Protein AF-A0A6B3HMI6-F1 (afdb_monomer_lite)

Secondary structure (DSSP, 8-state):
--PPPPP-TT-TTSTTTTS-----EEEE-SS-EEEE---SSEEESS---EEEESSSEEEEPPPPTTHHHHHHHHHHHHHHHH--GGGGGEEE-TTS-EEEEE-HHHHTHHHH--

Structure (mmCIF, N/CA/C/O backbone):
data_AF-A0A6B3HMI6-F1
#
_entry.id   AF-A0A6B3HMI6-F1
#
loop_
_atom_site.group_PDB
_atom_site.id
_atom_site.type_symbol
_atom_site.label_atom_id
_atom_site.label_alt_id
_atom_site.label_comp_id
_atom_site.label_asym_id
_atom_site.label_entity_id
_atom_site.label_seq_id
_atom_site.pdbx_PDB_ins_code
_atom_site.Cartn_x
_atom_site.Cartn_y
_atom_site.Cartn_z
_atom_site.occupancy
_atom_site.B_iso_or_equiv
_atom_site.auth_seq_id
_atom_site.auth_comp_id
_atom_site.auth_asym_id
_atom_site.auth_atom_id
_atom_site.pdbx_PDB_model_num
ATOM 1 N N . GLY A 1 1 ? -11.145 7.240 -23.928 1.00 50.38 1 GLY A N 1
ATOM 2 C CA . GLY A 1 1 ? -11.026 5.798 -24.242 1.00 50.38 1 GLY A CA 1
ATOM 3 C C . GLY A 1 1 ? -11.621 5.001 -23.099 1.00 50.38 1 GLY A C 1
ATOM 4 O O . GLY A 1 1 ? -11.962 5.637 -22.108 1.00 50.38 1 GLY A O 1
ATOM 5 N N . PRO A 1 2 ? -11.785 3.671 -23.198 1.00 63.69 2 PRO A N 1
ATOM 6 C CA . PRO A 1 2 ? -12.186 2.890 -22.033 1.00 63.69 2 PRO A CA 1
ATOM 7 C C . PRO A 1 2 ? -11.098 3.056 -20.965 1.00 63.69 2 PRO A C 1
ATOM 9 O O . PRO A 1 2 ? -9.953 2.666 -21.176 1.00 63.69 2 PRO A O 1
ATOM 12 N N . SER A 1 3 ? -11.429 3.747 -19.880 1.00 77.00 3 SER A N 1
ATOM 13 C CA . SER A 1 3 ? -10.542 3.917 -18.737 1.00 77.00 3 SER A CA 1
ATOM 14 C C . SER A 1 3 ? -10.620 2.665 -17.877 1.00 77.00 3 SER A C 1
ATOM 16 O O . SER A 1 3 ? -11.719 2.202 -17.561 1.00 77.00 3 SER A O 1
ATOM 18 N N . LEU A 1 4 ? -9.467 2.129 -17.486 1.00 82.69 4 LEU A N 1
ATOM 19 C CA . LEU A 1 4 ? -9.411 1.205 -16.364 1.00 82.69 4 LEU A CA 1
ATOM 20 C C . LEU A 1 4 ? -9.775 1.990 -15.099 1.00 82.69 4 LEU A C 1
ATOM 22 O O . LEU A 1 4 ? -9.269 3.091 -14.895 1.00 82.69 4 LEU A O 1
ATOM 26 N N . VAL A 1 5 ? -10.678 1.444 -14.288 1.00 83.12 5 VAL A N 1
ATOM 27 C CA . VAL A 1 5 ? -10.951 1.972 -12.949 1.00 83.12 5 VAL A CA 1
ATOM 28 C C . VAL A 1 5 ? -10.067 1.202 -11.983 1.00 83.12 5 VAL A C 1
ATOM 30 O O . VAL A 1 5 ? -10.154 -0.024 -11.905 1.00 83.12 5 VAL A O 1
ATOM 33 N N . GLU A 1 6 ? -9.187 1.921 -11.299 1.00 84.06 6 GLU A N 1
ATOM 34 C CA . GLU A 1 6 ? -8.288 1.353 -10.299 1.00 84.06 6 GLU A CA 1
ATOM 35 C C . GLU A 1 6 ? -9.058 0.954 -9.026 1.00 84.06 6 GLU A C 1
ATOM 37 O O . GLU A 1 6 ? -10.113 1.532 -8.741 1.00 84.06 6 GLU A O 1
ATOM 42 N N . PRO A 1 7 ? -8.574 -0.038 -8.254 1.00 82.50 7 PRO A N 1
ATOM 43 C CA . PRO A 1 7 ? -9.252 -0.481 -7.039 1.00 82.50 7 PRO A CA 1
ATOM 44 C C . PRO A 1 7 ? -9.400 0.631 -5.992 1.00 82.50 7 PRO A C 1
ATOM 46 O O . PRO A 1 7 ? -8.424 1.271 -5.600 1.00 82.50 7 PRO A O 1
ATOM 49 N N . ALA A 1 8 ? -10.603 0.782 -5.437 1.00 84.62 8 ALA A N 1
ATOM 50 C CA . ALA A 1 8 ? -10.852 1.675 -4.312 1.00 84.62 8 ALA A CA 1
ATOM 51 C C . ALA A 1 8 ? -10.501 0.970 -2.990 1.00 84.62 8 ALA A C 1
ATOM 53 O O . ALA A 1 8 ? -11.331 0.339 -2.333 1.00 84.62 8 ALA A O 1
ATOM 54 N N . PHE A 1 9 ? -9.241 1.087 -2.577 1.00 82.81 9 PHE A N 1
ATOM 55 C CA . PHE A 1 9 ? -8.636 0.326 -1.475 1.00 82.81 9 PHE A CA 1
ATOM 56 C C . PHE A 1 9 ? -9.290 0.497 -0.093 1.00 82.81 9 PHE A C 1
ATOM 58 O O . PHE A 1 9 ? -9.177 -0.419 0.725 1.00 82.81 9 PHE A O 1
ATOM 65 N N . ALA A 1 10 ? -9.970 1.620 0.164 1.00 79.69 10 ALA A N 1
ATOM 66 C CA . ALA A 1 10 ? -10.650 1.923 1.430 1.00 79.69 10 ALA A CA 1
ATOM 67 C C . ALA A 1 10 ? -12.187 1.804 1.358 1.00 79.69 10 ALA A C 1
ATOM 69 O O . ALA A 1 10 ? -12.867 2.101 2.337 1.00 79.69 10 ALA A O 1
ATOM 70 N N . THR A 1 11 ? -12.749 1.379 0.220 1.00 85.75 11 THR A N 1
ATOM 71 C CA . THR A 1 11 ? -14.204 1.280 0.020 1.00 85.75 11 THR A CA 1
ATOM 72 C C . THR A 1 11 ? -14.675 -0.165 0.218 1.00 85.75 11 THR A C 1
ATOM 74 O O . THR A 1 11 ? -14.372 -1.004 -0.629 1.00 85.75 11 THR A O 1
ATOM 77 N N . PRO A 1 12 ? -15.456 -0.488 1.272 1.00 87.44 12 PRO A N 1
ATOM 78 C CA . PRO A 1 12 ? -15.871 -1.868 1.553 1.00 87.44 12 PRO A CA 1
ATOM 79 C C . PRO A 1 12 ? -16.707 -2.534 0.454 1.00 87.44 1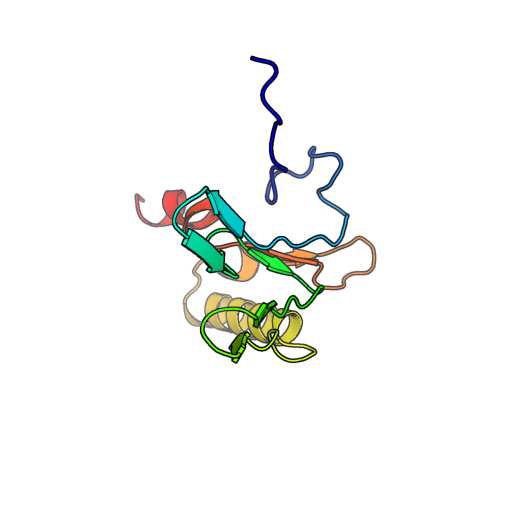2 PRO A C 1
ATOM 81 O O . PRO A 1 12 ? -16.772 -3.756 0.384 1.00 87.44 12 PRO A O 1
ATOM 84 N N . THR A 1 13 ? -17.357 -1.745 -0.406 1.00 91.00 13 THR A N 1
ATOM 85 C CA . THR A 1 13 ? -18.142 -2.252 -1.541 1.00 91.00 13 THR A CA 1
ATOM 86 C C . THR A 1 13 ? -17.305 -2.508 -2.797 1.00 91.00 13 THR A C 1
ATOM 88 O O . THR A 1 13 ? -17.861 -2.952 -3.800 1.00 91.00 13 THR A O 1
ATOM 91 N N . ASP A 1 14 ? -15.996 -2.229 -2.782 1.00 91.44 14 ASP A N 1
ATOM 92 C CA . ASP A 1 14 ? -15.106 -2.578 -3.891 1.00 91.44 14 ASP A CA 1
ATOM 93 C C . ASP A 1 14 ? -14.947 -4.113 -3.980 1.00 91.44 14 ASP A C 1
ATOM 95 O O . ASP A 1 14 ? -14.645 -4.758 -2.969 1.00 91.44 14 ASP A O 1
ATOM 99 N N . PRO A 1 15 ? -15.093 -4.735 -5.167 1.00 91.94 15 PRO A N 1
ATOM 100 C CA . PRO A 1 15 ? -14.928 -6.184 -5.346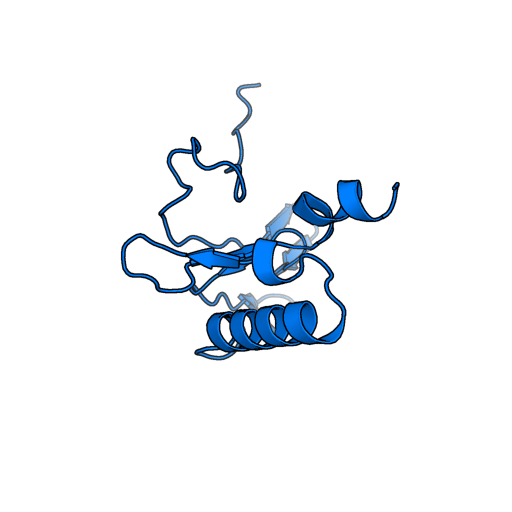 1.00 91.94 15 PRO A CA 1
ATOM 101 C C . PRO A 1 15 ? -13.559 -6.746 -4.915 1.00 91.94 15 PRO A C 1
ATOM 103 O O . PRO A 1 15 ? -13.405 -7.960 -4.739 1.00 91.94 15 PRO A O 1
ATOM 106 N N . ASN A 1 16 ? -12.553 -5.882 -4.767 1.00 90.88 16 ASN A N 1
ATOM 107 C CA . ASN A 1 16 ? -11.193 -6.208 -4.350 1.00 90.88 16 ASN A CA 1
ATOM 108 C C . ASN A 1 16 ? -10.914 -5.841 -2.884 1.00 90.88 16 ASN A C 1
ATOM 110 O O . ASN A 1 16 ? -9.779 -6.012 -2.425 1.00 90.88 16 ASN A O 1
ATOM 114 N N . TYR A 1 17 ? -11.910 -5.368 -2.122 1.00 89.69 17 TYR A N 1
ATOM 115 C CA . TYR A 1 17 ? -11.709 -4.929 -0.739 1.00 89.69 17 TYR A CA 1
ATOM 116 C C . TYR A 1 17 ? -11.101 -6.033 0.138 1.00 89.69 17 TYR A C 1
ATOM 118 O O . TYR A 1 17 ? -10.084 -5.797 0.779 1.00 89.69 17 TYR A O 1
ATOM 126 N N . GLY A 1 18 ? -11.623 -7.262 0.070 1.00 90.56 18 GLY A N 1
ATOM 127 C CA . GLY A 1 18 ? -11.109 -8.412 0.831 1.00 90.56 18 GLY A CA 1
ATOM 128 C C . GLY A 1 18 ? -9.912 -9.149 0.211 1.00 90.56 18 GLY A C 1
ATOM 129 O O . GLY A 1 18 ? -9.488 -10.170 0.745 1.00 90.56 18 GLY A O 1
ATOM 130 N N . ARG A 1 19 ? -9.376 -8.698 -0.932 1.00 90.62 19 ARG A N 1
ATOM 131 C CA . ARG A 1 19 ? -8.280 -9.389 -1.640 1.00 90.62 19 ARG A CA 1
ATOM 132 C C . ARG A 1 19 ? -6.918 -8.818 -1.257 1.00 90.62 19 ARG A C 1
ATOM 134 O O . ARG A 1 19 ? -6.772 -7.607 -1.132 1.00 90.62 19 ARG A O 1
ATOM 141 N N . THR A 1 20 ? -5.889 -9.651 -1.172 1.00 90.81 20 THR A N 1
ATOM 142 C CA . THR A 1 20 ? -4.505 -9.159 -1.092 1.00 90.81 20 THR A CA 1
ATOM 143 C C . THR A 1 20 ? -3.981 -8.879 -2.497 1.00 90.81 20 THR A C 1
ATOM 145 O O . THR A 1 20 ? -3.995 -9.764 -3.351 1.00 90.81 20 THR A O 1
ATOM 148 N N . TRP A 1 21 ? -3.526 -7.655 -2.740 1.00 91.50 21 TRP A N 1
ATOM 149 C CA . TRP A 1 21 ? -2.930 -7.219 -4.001 1.00 91.50 21 TRP A CA 1
ATOM 150 C C . TRP A 1 21 ? -1.934 -6.096 -3.728 1.00 91.50 21 TRP A C 1
ATOM 152 O O . TRP A 1 21 ? -2.033 -5.405 -2.720 1.00 91.50 21 TRP A O 1
ATOM 162 N N . ALA A 1 22 ? -0.981 -5.917 -4.628 1.00 92.69 22 ALA A N 1
ATOM 163 C CA . ALA A 1 22 ? -0.014 -4.832 -4.603 1.00 92.69 22 ALA A CA 1
ATOM 164 C C . ALA A 1 22 ? 0.366 -4.494 -6.048 1.00 92.69 22 ALA A C 1
ATOM 166 O O . ALA A 1 22 ? 0.008 -5.230 -6.973 1.00 92.69 22 ALA A O 1
ATOM 167 N N . PHE A 1 23 ? 1.072 -3.388 -6.246 1.00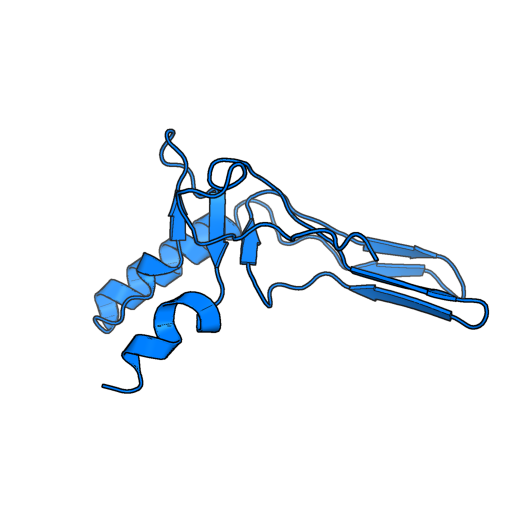 94.06 23 PHE A N 1
ATOM 168 C CA . PHE A 1 23 ? 1.487 -2.948 -7.569 1.00 94.06 23 PHE A CA 1
ATOM 169 C C . PHE A 1 23 ? 2.873 -2.307 -7.534 1.00 94.06 23 PHE A C 1
ATOM 171 O O . PHE A 1 23 ? 3.351 -1.848 -6.498 1.00 94.06 23 PHE A O 1
ATOM 178 N N . ALA A 1 24 ? 3.505 -2.309 -8.699 1.00 95.75 24 ALA A N 1
ATOM 179 C CA . ALA A 1 24 ? 4.665 -1.501 -9.017 1.00 95.75 24 ALA A CA 1
ATOM 180 C C . ALA A 1 24 ? 4.321 -0.685 -10.258 1.00 95.75 24 ALA A C 1
ATOM 182 O O . ALA A 1 24 ? 3.573 -1.142 -11.127 1.00 95.75 24 ALA A O 1
ATOM 183 N N . GLU A 1 25 ? 4.872 0.513 -10.336 1.00 96.38 25 GLU A N 1
ATOM 184 C CA . GLU A 1 25 ? 4.626 1.431 -11.436 1.00 96.38 25 GLU A CA 1
ATOM 185 C C . GLU A 1 25 ? 5.848 1.446 -12.344 1.00 96.38 25 GLU A C 1
ATOM 187 O O . GLU A 1 25 ? 6.991 1.292 -11.893 1.00 96.38 25 GLU A O 1
ATOM 192 N N . PHE A 1 26 ? 5.619 1.609 -13.643 1.00 96.50 26 PHE A N 1
ATOM 193 C CA . PHE A 1 26 ? 6.700 1.867 -14.576 1.00 96.50 26 PHE A CA 1
ATOM 194 C C . PHE A 1 26 ? 6.233 2.701 -15.762 1.00 96.50 26 PHE A C 1
ATOM 196 O O . PHE A 1 26 ? 5.067 2.688 -16.151 1.00 96.50 26 PHE A O 1
ATOM 203 N N . THR A 1 27 ? 7.178 3.415 -16.360 1.00 96.56 27 THR A N 1
ATOM 204 C CA . THR A 1 27 ? 7.025 4.067 -17.659 1.00 96.56 27 THR A CA 1
ATOM 205 C C . THR A 1 27 ? 8.169 3.614 -18.544 1.00 96.56 27 THR A C 1
ATOM 207 O O . THR A 1 27 ? 9.329 3.781 -18.177 1.00 96.56 27 THR A O 1
ATOM 210 N N . PHE A 1 28 ? 7.838 3.060 -19.709 1.00 95.31 28 PHE A N 1
ATOM 211 C CA . PHE A 1 28 ? 8.808 2.632 -20.709 1.00 95.31 28 PHE A CA 1
ATOM 212 C C . PHE A 1 28 ? 8.544 3.331 -22.039 1.00 95.31 28 PHE A C 1
ATOM 214 O O . PHE A 1 28 ? 7.410 3.346 -22.522 1.00 95.31 28 PHE A O 1
ATOM 221 N N . ASN A 1 29 ? 9.585 3.903 -22.636 1.00 95.25 29 ASN A N 1
ATOM 222 C CA . ASN A 1 29 ? 9.530 4.504 -23.963 1.00 95.25 29 ASN A CA 1
ATOM 223 C C . ASN A 1 29 ? 10.852 4.275 -24.721 1.00 95.25 29 ASN A C 1
ATOM 225 O O . ASN A 1 29 ? 11.705 3.506 -24.288 1.00 95.25 29 ASN A O 1
ATOM 229 N N . THR A 1 30 ? 11.017 4.918 -25.879 1.00 96.56 30 THR A N 1
ATOM 230 C CA . THR A 1 30 ? 12.199 4.742 -26.740 1.00 96.56 30 THR A CA 1
ATOM 231 C C . THR A 1 30 ? 13.498 5.301 -26.160 1.00 96.56 30 THR A C 1
ATOM 233 O O . THR A 1 30 ? 14.561 5.013 -26.699 1.00 96.56 30 THR A O 1
ATOM 236 N N . GLU A 1 31 ? 13.421 6.117 -25.112 1.00 95.06 31 GLU A N 1
ATOM 237 C CA . GLU A 1 31 ? 14.569 6.783 -24.494 1.00 95.06 31 GLU A CA 1
ATOM 238 C C . GLU A 1 31 ? 14.949 6.141 -23.158 1.00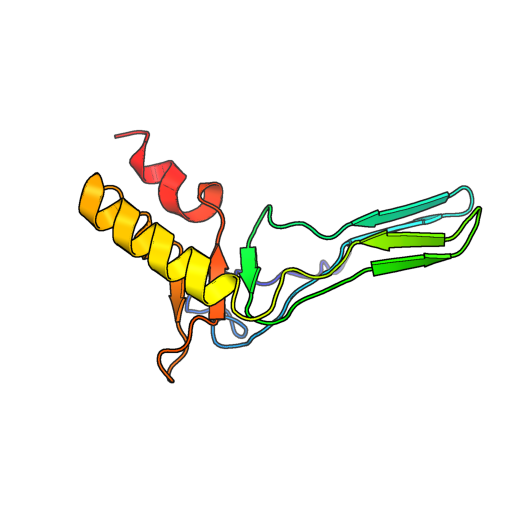 95.06 31 GLU A C 1
ATOM 240 O O . GLU A 1 31 ? 16.132 6.063 -22.835 1.00 95.06 31 GLU A O 1
ATOM 245 N N . GLN A 1 32 ? 13.964 5.692 -22.371 1.00 94.19 32 GLN A N 1
ATOM 246 C CA . GLN A 1 32 ? 14.189 5.326 -20.973 1.00 94.19 32 GLN A CA 1
ATOM 247 C C . GLN A 1 32 ? 13.119 4.407 -20.372 1.00 94.19 32 GLN A C 1
ATOM 249 O O . GLN A 1 32 ? 12.003 4.265 -20.883 1.00 94.19 32 GLN A O 1
ATOM 254 N N . LEU A 1 33 ? 13.481 3.828 -19.225 1.00 94.94 33 LEU A N 1
ATOM 255 C CA . LEU A 1 33 ? 12.613 3.085 -18.320 1.00 94.94 33 LEU A CA 1
ATOM 256 C C . LEU A 1 33 ? 12.727 3.680 -16.912 1.00 94.94 33 LEU A C 1
ATOM 258 O O . LEU A 1 33 ? 13.815 3.725 -16.344 1.00 94.94 33 LEU A O 1
ATOM 262 N N . TYR A 1 34 ? 11.596 4.086 -16.341 1.00 95.25 34 TYR A N 1
ATOM 263 C CA . TYR A 1 34 ? 11.463 4.373 -14.913 1.00 95.25 34 TYR A CA 1
ATOM 264 C C . TYR A 1 34 ? 10.581 3.324 -14.266 1.00 95.25 34 TYR A C 1
ATOM 266 O O . TYR A 1 34 ? 9.559 2.961 -14.844 1.00 95.25 34 TYR A O 1
ATOM 274 N N . SER A 1 35 ? 10.937 2.870 -13.067 1.00 96.31 35 SER A N 1
ATOM 275 C CA . SER A 1 35 ? 10.078 1.993 -12.280 1.00 96.31 35 SER A CA 1
ATOM 276 C C . SER A 1 35 ? 10.233 2.245 -10.787 1.00 96.31 35 SER A C 1
ATOM 278 O O . SER A 1 35 ? 11.327 2.563 -10.318 1.00 96.31 35 SER A O 1
ATOM 280 N N . ASN A 1 36 ? 9.135 2.112 -10.047 1.00 95.88 36 ASN A N 1
ATOM 281 C CA . ASN A 1 36 ? 9.097 2.350 -8.614 1.00 95.88 36 ASN A CA 1
ATOM 282 C C . ASN A 1 36 ? 8.120 1.417 -7.888 1.00 95.88 36 ASN A C 1
ATOM 284 O O . ASN A 1 36 ? 7.1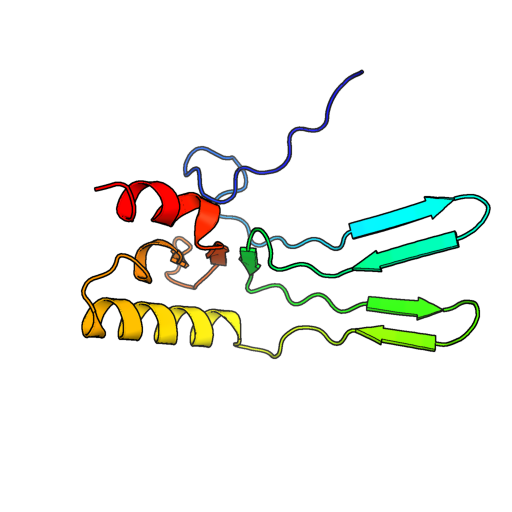09 0.970 -8.430 1.00 95.88 36 ASN A O 1
ATOM 288 N N . ILE A 1 37 ? 8.427 1.185 -6.612 1.00 95.56 37 ILE A N 1
ATOM 289 C CA . ILE A 1 37 ? 7.474 0.718 -5.602 1.00 95.56 37 ILE A CA 1
ATOM 290 C C . ILE A 1 37 ? 7.065 1.950 -4.803 1.00 95.56 37 ILE A C 1
ATOM 292 O O . ILE A 1 37 ? 7.924 2.737 -4.401 1.00 95.56 37 ILE A O 1
ATOM 296 N N . SER A 1 38 ? 5.768 2.122 -4.581 1.00 92.25 38 SER A N 1
ATOM 297 C CA . SER A 1 38 ? 5.223 3.256 -3.843 1.00 92.25 38 SER A CA 1
ATOM 298 C C . SER A 1 38 ? 4.311 2.778 -2.720 1.00 92.25 38 SER A C 1
ATOM 300 O O . SER A 1 38 ? 3.545 1.835 -2.893 1.00 92.25 38 SER A O 1
ATOM 302 N N . TYR A 1 39 ? 4.379 3.464 -1.579 1.00 93.62 39 TYR A N 1
ATOM 303 C CA . TYR A 1 39 ? 3.421 3.330 -0.476 1.00 93.62 39 TYR A CA 1
ATOM 304 C C . TYR A 1 39 ? 2.592 4.612 -0.306 1.00 93.62 39 TYR A C 1
ATOM 306 O O . TYR A 1 39 ? 2.117 4.909 0.789 1.00 93.62 39 TYR A O 1
ATOM 314 N N . VAL A 1 40 ? 2.449 5.395 -1.385 1.00 92.81 40 VAL A N 1
ATOM 315 C CA . VAL A 1 40 ? 1.627 6.616 -1.403 1.00 92.81 40 VAL A CA 1
ATOM 316 C C . VAL A 1 40 ? 0.162 6.302 -1.099 1.00 92.81 40 VAL A C 1
ATOM 318 O O . VAL A 1 40 ? -0.477 7.085 -0.402 1.00 92.81 40 VAL A O 1
ATOM 321 N N . ASP A 1 41 ? -0.348 5.146 -1.532 1.00 92.00 41 ASP A N 1
ATOM 322 C CA . ASP A 1 41 ? -1.730 4.737 -1.259 1.00 92.00 41 ASP A CA 1
ATOM 323 C C . ASP A 1 41 ? -1.844 3.713 -0.136 1.00 92.00 41 ASP A C 1
ATOM 325 O O . ASP A 1 41 ? -2.709 3.839 0.733 1.00 92.00 41 ASP A O 1
ATOM 329 N N . LEU A 1 42 ? -0.995 2.684 -0.152 1.00 93.75 42 LEU A N 1
ATOM 330 C CA . LEU A 1 42 ? -1.087 1.555 0.769 1.00 93.75 42 LEU A CA 1
ATOM 331 C C . LEU A 1 42 ? 0.169 0.681 0.769 1.00 93.75 42 LEU A C 1
ATOM 333 O O . LEU A 1 42 ? 0.916 0.630 -0.203 1.00 93.75 42 LEU A O 1
ATOM 337 N N . ILE A 1 43 ? 0.332 -0.084 1.845 1.00 95.50 43 ILE A N 1
ATOM 338 C CA . ILE A 1 43 ? 1.227 -1.242 1.938 1.00 95.50 43 ILE A CA 1
ATOM 339 C C . ILE A 1 43 ? 0.392 -2.490 2.251 1.00 95.50 43 ILE A C 1
ATOM 341 O O . ILE A 1 43 ? -0.573 -2.408 3.013 1.00 95.50 43 ILE A O 1
ATOM 345 N N . THR A 1 44 ? 0.730 -3.648 1.674 1.00 95.12 44 THR A N 1
ATOM 346 C CA . THR A 1 44 ? -0.025 -4.903 1.874 1.00 95.12 44 THR A CA 1
ATOM 347 C C . THR A 1 44 ? 0.857 -6.053 2.316 1.00 95.12 44 THR A C 1
ATOM 349 O O . THR A 1 44 ? 2.075 -5.987 2.218 1.00 95.12 44 THR A O 1
ATOM 352 N N . ALA A 1 45 ? 0.237 -7.142 2.770 1.00 87.69 45 ALA A N 1
ATOM 353 C CA . ALA A 1 45 ? 0.948 -8.373 3.100 1.00 87.69 45 ALA A CA 1
ATOM 354 C C . ALA A 1 45 ? 1.639 -9.054 1.890 1.00 87.69 45 ALA A C 1
ATOM 356 O O . ALA A 1 45 ? 2.261 -10.099 2.070 1.00 87.69 45 ALA A O 1
ATOM 357 N N . LEU A 1 46 ? 1.536 -8.495 0.674 1.00 92.31 46 LEU A N 1
ATOM 358 C CA . LEU A 1 46 ? 2.232 -8.960 -0.526 1.00 92.31 46 LEU A CA 1
ATOM 359 C C . LEU A 1 46 ? 3.468 -8.080 -0.818 1.00 92.31 46 LEU A C 1
ATOM 361 O O . LEU A 1 46 ? 3.327 -7.034 -1.455 1.00 92.31 46 LEU A O 1
ATOM 365 N N . PRO A 1 47 ? 4.678 -8.495 -0.394 1.00 93.06 47 PRO A N 1
ATOM 366 C CA . PRO A 1 47 ? 5.906 -7.760 -0.675 1.00 93.06 47 PRO A CA 1
ATOM 367 C C . PRO A 1 47 ? 6.257 -7.763 -2.165 1.00 93.06 47 PRO A C 1
ATOM 369 O O . PRO A 1 47 ? 6.275 -8.814 -2.805 1.00 93.06 47 PRO A O 1
ATOM 372 N N . ILE A 1 48 ? 6.616 -6.592 -2.696 1.00 95.50 48 ILE A N 1
ATOM 373 C CA . ILE A 1 48 ? 7.127 -6.420 -4.062 1.00 95.50 48 ILE A CA 1
ATOM 374 C C . ILE A 1 48 ? 8.552 -5.884 -3.991 1.00 95.50 48 ILE A C 1
ATOM 376 O O . ILE A 1 48 ? 8.794 -4.906 -3.297 1.00 95.50 48 ILE A O 1
ATOM 380 N N . GLY A 1 49 ? 9.472 -6.517 -4.720 1.00 97.00 49 GLY A N 1
ATOM 381 C CA . GLY A 1 49 ? 10.807 -6.001 -5.023 1.00 97.00 49 GLY A CA 1
ATOM 382 C C . GLY A 1 49 ? 10.963 -5.787 -6.529 1.00 97.00 49 GLY A C 1
ATOM 383 O O . GLY A 1 49 ? 10.241 -6.401 -7.315 1.00 97.00 49 GLY A O 1
ATOM 384 N N . ILE A 1 50 ? 11.907 -4.938 -6.935 1.00 97.94 50 ILE A N 1
ATOM 385 C CA . ILE A 1 50 ? 12.218 -4.674 -8.346 1.00 97.94 50 ILE A CA 1
ATOM 386 C C . ILE A 1 50 ? 13.713 -4.871 -8.567 1.00 97.94 50 ILE A C 1
ATOM 388 O O . ILE A 1 50 ? 14.528 -4.251 -7.888 1.00 97.94 50 ILE A O 1
ATOM 392 N N . THR A 1 51 ? 14.063 -5.689 -9.556 1.00 97.81 51 THR A N 1
ATOM 393 C CA . THR A 1 51 ? 15.399 -5.711 -10.158 1.00 97.81 51 THR A CA 1
ATOM 394 C C . THR A 1 51 ? 15.271 -5.156 -11.568 1.00 97.81 51 THR A C 1
ATOM 396 O O . THR A 1 51 ? 14.502 -5.687 -12.368 1.00 97.81 51 THR A O 1
ATOM 399 N N . LEU A 1 52 ? 16.005 -4.087 -11.859 1.00 96.81 52 LEU A N 1
ATOM 400 C CA . LEU A 1 52 ? 16.049 -3.437 -13.162 1.00 96.81 52 LEU A CA 1
ATOM 401 C C . LEU A 1 52 ? 17.424 -3.662 -13.798 1.00 96.81 52 LEU A C 1
ATOM 403 O O . LEU A 1 52 ? 18.445 -3.322 -13.200 1.00 96.81 52 LEU A O 1
ATOM 407 N N . GLU A 1 53 ? 17.437 -4.220 -15.008 1.00 95.50 53 GLU A N 1
ATOM 408 C CA . GLU A 1 53 ? 18.646 -4.479 -15.796 1.00 95.50 53 GLU A CA 1
ATOM 409 C C . GLU A 1 53 ? 18.658 -3.612 -17.063 1.00 95.50 53 GLU A C 1
ATOM 411 O O . GLU A 1 53 ? 17.657 -3.530 -17.777 1.00 95.50 53 GLU A O 1
ATOM 416 N N . GLY A 1 54 ? 19.792 -2.965 -17.347 1.00 91.88 54 GLY A N 1
ATOM 417 C CA . GLY A 1 54 ? 19.958 -2.079 -18.502 1.00 91.88 54 GLY A CA 1
ATOM 418 C C . GLY A 1 54 ? 21.356 -1.465 -18.570 1.00 91.88 54 GLY A C 1
ATOM 419 O O . GLY A 1 54 ? 22.318 -2.140 -18.928 1.00 91.88 54 GLY A O 1
ATOM 420 N N . ASP A 1 55 ? 21.472 -0.187 -18.206 1.00 91.75 55 ASP A N 1
ATOM 421 C CA . ASP A 1 55 ? 22.757 0.523 -18.067 1.00 91.75 55 ASP A CA 1
ATOM 422 C C . ASP A 1 55 ? 23.605 0.032 -16.875 1.00 91.75 55 ASP A C 1
ATOM 424 O O . ASP A 1 55 ? 24.798 0.316 -16.773 1.00 91.75 55 ASP A O 1
ATOM 428 N N . GLY A 1 56 ? 22.982 -0.743 -15.995 1.00 95.44 56 GLY A N 1
ATOM 429 C CA . GLY A 1 56 ? 23.549 -1.461 -14.869 1.00 95.44 56 GLY A CA 1
ATOM 430 C C . GLY A 1 56 ? 22.479 -2.356 -14.244 1.00 95.44 56 GLY A C 1
ATOM 431 O O . GLY A 1 56 ? 21.406 -2.555 -14.822 1.00 95.44 56 GLY A O 1
ATOM 432 N N . THR A 1 57 ? 22.767 -2.890 -13.058 1.00 97.25 57 THR A N 1
ATOM 433 C CA . THR A 1 57 ? 21.784 -3.608 -12.237 1.00 97.25 57 THR A CA 1
ATOM 434 C C . THR A 1 57 ? 21.376 -2.725 -11.067 1.00 97.25 57 THR A C 1
ATOM 436 O O . THR A 1 57 ? 22.201 -2.414 -10.207 1.00 97.25 57 THR A O 1
ATOM 439 N N . HIS A 1 58 ? 20.098 -2.363 -11.007 1.00 97.12 58 HIS A N 1
ATOM 440 C CA . HIS A 1 58 ? 19.516 -1.573 -9.922 1.00 97.12 58 HIS A CA 1
ATOM 441 C C . HIS A 1 58 ? 18.497 -2.427 -9.172 1.00 97.12 58 HIS A C 1
ATOM 443 O O . HIS A 1 58 ? 17.667 -3.088 -9.794 1.00 97.12 58 HIS A O 1
ATOM 449 N N . VAL A 1 59 ? 18.556 -2.438 -7.840 1.00 97.62 59 VAL A N 1
ATOM 450 C CA . VAL A 1 59 ? 17.706 -3.305 -7.010 1.00 97.62 59 VAL A CA 1
ATOM 451 C C . VAL A 1 59 ? 16.989 -2.485 -5.947 1.00 97.62 59 VAL A C 1
ATOM 453 O O . VAL A 1 59 ? 17.622 -1.787 -5.157 1.00 97.62 59 VAL A O 1
ATOM 456 N N . VAL A 1 60 ? 15.669 -2.636 -5.888 1.00 97.12 60 VAL A N 1
ATOM 457 C CA . VAL A 1 60 ? 14.825 -2.205 -4.774 1.00 97.12 60 VAL A CA 1
ATOM 458 C C . VAL A 1 60 ? 14.311 -3.457 -4.078 1.00 97.12 60 VAL A C 1
ATOM 460 O O . VAL A 1 60 ? 13.560 -4.247 -4.653 1.00 97.12 60 VAL A O 1
ATOM 463 N N . ALA A 1 61 ? 14.744 -3.654 -2.835 1.00 97.00 61 ALA A N 1
ATOM 464 C CA . ALA A 1 61 ? 14.302 -4.784 -2.033 1.00 97.00 61 ALA A CA 1
ATOM 465 C C . ALA A 1 61 ? 12.812 -4.651 -1.667 1.00 97.00 61 ALA A C 1
ATOM 467 O O . ALA A 1 61 ? 12.333 -3.532 -1.456 1.00 97.00 61 ALA A O 1
ATOM 468 N N . PRO A 1 62 ? 12.086 -5.774 -1.530 1.00 96.75 62 PRO A N 1
ATOM 469 C CA . PRO A 1 62 ? 10.763 -5.744 -0.931 1.00 96.75 62 PRO A CA 1
ATOM 470 C C . PRO A 1 62 ? 10.808 -5.269 0.519 1.00 96.75 62 PRO A C 1
ATOM 472 O O . PRO A 1 62 ? 11.829 -5.403 1.201 1.00 96.75 62 PRO A O 1
ATOM 475 N N . HIS A 1 63 ? 9.673 -4.783 1.030 1.00 95.94 63 HIS A N 1
ATOM 476 C CA . HIS A 1 63 ? 9.541 -4.624 2.475 1.00 95.94 63 HIS A CA 1
ATOM 477 C C . HIS A 1 63 ? 9.735 -5.984 3.174 1.00 95.94 63 HIS A C 1
ATOM 479 O O . HIS A 1 63 ? 9.377 -7.027 2.614 1.00 95.94 63 HIS A O 1
ATOM 485 N N . PRO A 1 64 ? 10.287 -6.007 4.399 1.00 95.06 64 PRO A N 1
ATOM 486 C CA . PRO A 1 64 ? 10.540 -7.257 5.098 1.00 95.06 64 PRO A CA 1
ATOM 487 C C . PRO A 1 64 ? 9.239 -8.002 5.420 1.00 95.06 64 PRO A C 1
ATOM 489 O O . PRO A 1 64 ? 8.151 -7.418 5.500 1.00 95.06 64 PRO A O 1
ATOM 492 N N . GLU A 1 65 ? 9.365 -9.307 5.644 1.00 92.12 65 GLU A N 1
ATOM 493 C CA . GLU A 1 65 ? 8.268 -10.137 6.134 1.00 92.12 65 GLU A CA 1
ATOM 494 C C . GLU A 1 65 ? 7.720 -9.587 7.464 1.00 92.12 65 GLU A C 1
ATOM 496 O O . GLU A 1 65 ? 8.469 -9.131 8.335 1.00 92.12 65 GLU A O 1
ATOM 501 N N . GLY A 1 66 ? 6.393 -9.588 7.604 1.00 94.31 66 GLY A N 1
ATOM 502 C CA . GLY A 1 66 ? 5.707 -9.065 8.786 1.00 94.31 66 GLY A CA 1
ATOM 503 C C . GLY A 1 66 ? 5.732 -7.538 8.928 1.00 94.31 66 GLY A C 1
ATOM 504 O O . GLY A 1 66 ? 5.265 -7.030 9.945 1.00 94.31 66 GLY A O 1
ATOM 505 N N . ALA A 1 67 ? 6.246 -6.785 7.944 1.00 96.62 67 ALA A N 1
ATOM 506 C CA . ALA A 1 67 ? 6.243 -5.319 7.996 1.00 96.62 67 ALA A CA 1
ATOM 507 C C . ALA A 1 67 ? 4.831 -4.751 8.199 1.00 96.62 67 ALA A C 1
ATOM 509 O O . ALA A 1 67 ? 4.637 -3.880 9.039 1.00 96.62 67 ALA A O 1
ATOM 510 N N . VAL A 1 68 ? 3.841 -5.279 7.478 1.00 97.19 68 VAL A N 1
ATOM 511 C CA . VAL A 1 68 ? 2.455 -4.786 7.533 1.00 97.19 68 VAL A CA 1
ATOM 512 C C . VAL A 1 68 ? 1.810 -5.022 8.893 1.00 97.19 68 VAL A C 1
ATOM 514 O O . VAL A 1 68 ? 1.145 -4.128 9.411 1.00 97.19 68 VAL A O 1
ATOM 517 N N . ASP A 1 69 ? 2.061 -6.174 9.513 1.00 97.62 69 ASP A N 1
ATOM 518 C CA . ASP A 1 69 ? 1.564 -6.456 10.861 1.00 97.62 69 ASP A CA 1
ATOM 519 C C . ASP A 1 69 ? 2.218 -5.547 11.908 1.00 97.62 69 ASP A C 1
ATOM 521 O O . ASP A 1 69 ? 1.531 -5.051 12.801 1.00 97.62 69 ASP A O 1
ATOM 525 N N . ARG A 1 70 ? 3.527 -5.280 11.784 1.00 98.25 70 ARG A N 1
ATOM 526 C CA . ARG A 1 70 ? 4.243 -4.351 12.677 1.00 98.25 70 ARG A CA 1
ATOM 527 C C . ARG A 1 70 ? 3.724 -2.925 12.534 1.00 98.25 70 ARG A C 1
ATOM 529 O O . ARG A 1 70 ? 3.386 -2.313 13.536 1.00 98.25 70 ARG A O 1
ATOM 536 N N . ILE A 1 71 ? 3.563 -2.438 11.303 1.00 98.12 71 ILE A N 1
ATOM 537 C CA . ILE A 1 71 ? 2.993 -1.109 11.035 1.00 98.12 71 ILE A CA 1
ATOM 538 C C . ILE A 1 71 ? 1.578 -1.007 11.618 1.00 98.12 71 ILE A C 1
ATOM 540 O O . ILE A 1 71 ? 1.246 -0.018 12.263 1.00 98.12 71 ILE A O 1
ATOM 544 N N . ALA A 1 72 ? 0.740 -2.032 11.444 1.00 98.12 72 ALA A N 1
ATOM 545 C CA . ALA A 1 72 ? -0.599 -2.049 12.027 1.00 98.12 72 ALA A CA 1
ATOM 546 C C . ALA A 1 72 ? -0.576 -2.032 13.567 1.00 98.12 72 ALA A C 1
ATOM 548 O O . ALA A 1 72 ? -1.408 -1.367 14.189 1.00 98.12 72 ALA A O 1
ATOM 549 N N . ALA A 1 73 ? 0.366 -2.742 14.193 1.00 98.56 73 ALA A N 1
ATOM 550 C CA . ALA A 1 73 ? 0.552 -2.707 15.640 1.00 98.56 73 ALA A CA 1
ATOM 551 C C . ALA A 1 73 ? 0.990 -1.312 16.119 1.00 98.56 73 ALA A C 1
ATOM 553 O O . ALA A 1 73 ? 0.384 -0.779 17.049 1.00 98.56 73 ALA A O 1
ATOM 554 N N . ASP A 1 74 ? 1.962 -0.697 15.443 1.00 98.56 74 ASP A N 1
ATOM 555 C CA . ASP A 1 74 ? 2.475 0.635 15.775 1.00 98.56 74 ASP A CA 1
ATOM 556 C C . ASP A 1 74 ? 1.392 1.711 15.617 1.00 98.56 74 ASP A C 1
ATOM 558 O O . ASP A 1 74 ? 1.218 2.542 16.504 1.00 98.56 74 ASP A O 1
ATOM 562 N N . LEU A 1 75 ? 0.588 1.660 14.548 1.00 98.06 75 LEU A N 1
ATOM 563 C CA . LEU A 1 75 ? -0.547 2.572 14.356 1.00 98.06 75 LEU A CA 1
ATOM 564 C C . LEU A 1 75 ? -1.629 2.391 15.426 1.00 98.06 75 LEU A C 1
ATOM 566 O O . LEU A 1 75 ? -2.192 3.370 15.909 1.00 98.06 75 LEU A O 1
ATOM 570 N N . THR A 1 76 ? -1.902 1.151 15.839 1.00 98.44 76 THR A N 1
ATOM 571 C CA . THR A 1 76 ? -2.839 0.879 16.941 1.00 98.44 76 THR A CA 1
ATOM 572 C C . THR A 1 76 ? -2.317 1.457 18.260 1.00 98.44 76 THR A C 1
ATOM 574 O O . THR A 1 76 ? -3.074 2.065 19.016 1.00 98.44 76 THR A O 1
ATOM 577 N N . ALA A 1 77 ? -1.019 1.296 18.534 1.00 98.62 77 ALA A N 1
ATOM 578 C CA . ALA A 1 77 ? -0.378 1.864 19.715 1.00 98.62 77 ALA A CA 1
ATOM 579 C C . ALA A 1 77 ? -0.380 3.399 19.676 1.00 98.62 77 ALA A C 1
ATOM 581 O O . ALA A 1 77 ? -0.664 4.035 20.690 1.00 98.62 77 ALA A O 1
ATOM 582 N N . GLN A 1 78 ? -0.134 3.991 18.506 1.00 98.00 78 GLN A N 1
ATOM 583 C CA . GLN A 1 78 ? -0.162 5.436 18.321 1.00 98.00 78 GLN A CA 1
ATOM 584 C C . GLN A 1 78 ? -1.566 6.002 18.570 1.00 98.00 78 GLN A C 1
ATOM 586 O O . GLN A 1 78 ? -1.696 6.955 19.332 1.00 98.00 78 GLN A O 1
ATOM 591 N N . ALA A 1 79 ? -2.617 5.360 18.044 1.00 96.75 79 ALA A N 1
ATOM 592 C CA . ALA A 1 79 ? -4.004 5.740 18.329 1.00 96.75 79 ALA A CA 1
ATOM 593 C C . ALA A 1 79 ? -4.334 5.702 19.829 1.00 96.75 79 ALA A C 1
ATOM 595 O O . ALA A 1 79 ? -5.040 6.571 20.337 1.00 96.75 79 ALA A O 1
ATOM 596 N N . ALA A 1 80 ? -3.801 4.723 20.566 1.00 98.06 80 ALA A N 1
ATOM 597 C CA . ALA A 1 80 ? -3.965 4.658 22.017 1.00 98.06 80 ALA A CA 1
ATOM 598 C C . ALA A 1 80 ? -3.187 5.762 22.759 1.00 98.06 80 ALA A C 1
ATOM 600 O O . ALA A 1 80 ? -3.600 6.171 23.845 1.00 98.06 80 ALA A O 1
ATOM 601 N N . ALA A 1 81 ? -2.072 6.233 22.196 1.00 98.31 81 ALA A N 1
ATOM 602 C CA . ALA A 1 81 ? -1.216 7.245 22.804 1.00 98.31 81 ALA A CA 1
ATOM 603 C C . ALA A 1 81 ? -1.759 8.673 22.639 1.00 98.31 81 ALA A C 1
ATOM 605 O O . ALA A 1 81 ? -1.664 9.464 23.577 1.00 98.31 81 ALA A O 1
ATOM 606 N N . ASP A 1 82 ? -2.313 9.012 21.471 1.00 96.19 82 ASP A N 1
ATOM 607 C CA . ASP A 1 82 ? -2.729 10.385 21.143 1.00 96.19 82 ASP A CA 1
ATOM 608 C C . ASP A 1 82 ? -4.228 10.553 20.839 1.00 96.19 82 ASP A C 1
ATOM 610 O O . ASP A 1 82 ? -4.697 11.679 20.661 1.00 96.19 82 ASP A O 1
ATOM 614 N N . GLY A 1 83 ? -4.996 9.459 20.806 1.00 93.38 83 GLY A N 1
ATOM 615 C CA . GLY A 1 83 ? -6.431 9.468 20.517 1.00 93.38 83 GLY A CA 1
ATOM 616 C C . GLY A 1 83 ? -6.784 9.767 19.056 1.00 93.38 83 GLY A C 1
ATOM 617 O O . GLY A 1 83 ? -7.968 9.890 18.737 1.00 93.38 83 GLY A O 1
ATOM 618 N N . GLN A 1 84 ? -5.795 9.895 18.169 1.00 92.06 84 GLN A N 1
ATOM 619 C CA . GLN A 1 84 ? -6.013 10.119 16.745 1.00 92.06 84 GLN A CA 1
ATOM 620 C C . GLN A 1 84 ? -6.338 8.793 16.037 1.00 92.06 84 GLN A C 1
ATOM 622 O O . GLN A 1 84 ? -5.909 7.724 16.476 1.00 92.06 84 GLN A O 1
ATOM 627 N N . PRO A 1 85 ? -7.085 8.821 14.920 1.00 92.94 85 PRO A N 1
ATOM 628 C CA . PRO A 1 85 ? -7.657 7.624 14.296 1.00 92.94 85 PRO A CA 1
ATOM 629 C C . PRO A 1 85 ? -6.649 6.815 13.455 1.00 92.94 85 PRO A C 1
ATOM 631 O O . PRO A 1 85 ? -6.989 6.319 12.381 1.00 92.94 85 PRO A O 1
ATOM 634 N N . TRP A 1 86 ? -5.402 6.672 13.908 1.00 95.38 86 TRP A N 1
ATOM 635 C CA . TRP A 1 86 ? -4.359 5.909 13.210 1.00 95.38 86 TRP A CA 1
ATOM 636 C C . TRP A 1 86 ? -4.752 4.441 12.994 1.00 95.38 86 TRP A C 1
ATOM 638 O O . TRP A 1 86 ? -4.443 3.852 11.959 1.00 95.38 86 TRP A O 1
ATOM 648 N N . ASP A 1 87 ? -5.503 3.861 13.934 1.00 95.75 87 ASP A N 1
ATOM 649 C CA . ASP A 1 87 ? -6.043 2.501 13.853 1.00 95.75 87 ASP A CA 1
ATOM 650 C C . ASP A 1 87 ? -7.035 2.321 12.688 1.00 95.75 87 ASP A C 1
ATOM 652 O O . ASP A 1 87 ? -7.216 1.208 12.192 1.00 95.75 87 ASP A O 1
ATOM 656 N N . LYS A 1 88 ? -7.648 3.410 12.201 1.00 93.88 88 LYS A N 1
ATOM 657 C CA . LYS A 1 88 ? -8.585 3.394 11.064 1.00 93.88 88 LYS A CA 1
ATOM 658 C C . LYS A 1 88 ? -7.901 3.235 9.712 1.00 93.88 88 LYS A C 1
ATOM 660 O O . LYS A 1 88 ? -8.580 2.951 8.731 1.00 93.88 88 LYS A O 1
ATOM 665 N N . LEU A 1 89 ? -6.577 3.365 9.655 1.00 94.56 89 LEU A N 1
ATOM 666 C CA . LEU A 1 89 ? -5.788 3.101 8.449 1.00 94.56 89 LEU A CA 1
ATOM 667 C C . LEU A 1 89 ? -5.647 1.604 8.142 1.00 94.56 89 LEU A C 1
ATOM 669 O O . LEU A 1 89 ? -5.207 1.225 7.058 1.00 94.56 89 LEU A O 1
ATOM 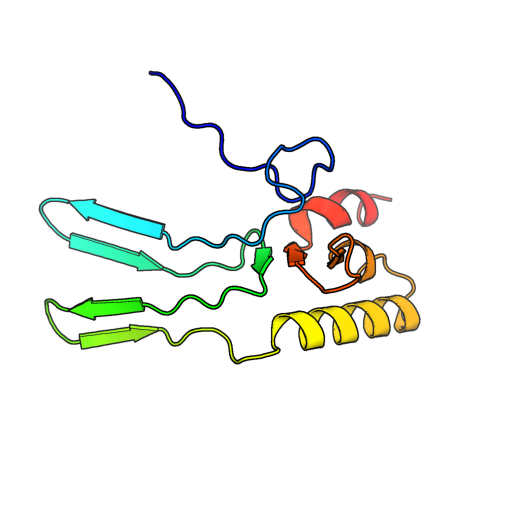673 N N . ILE A 1 90 ? -6.002 0.739 9.092 1.00 95.50 90 ILE A N 1
ATOM 674 C CA . ILE A 1 90 ? -5.762 -0.700 9.025 1.00 95.50 90 ILE A CA 1
ATOM 675 C C . ILE A 1 90 ? -7.000 -1.397 8.453 1.00 95.50 90 ILE A C 1
ATOM 677 O O . ILE A 1 90 ? -8.087 -1.323 9.021 1.00 95.50 90 ILE A O 1
ATOM 681 N N . THR A 1 91 ? -6.828 -2.145 7.362 1.00 94.12 91 THR A N 1
ATOM 682 C CA . THR A 1 91 ? -7.866 -3.035 6.822 1.00 94.12 91 THR A CA 1
ATOM 683 C C . THR A 1 91 ? -7.519 -4.485 7.133 1.00 94.12 91 THR A C 1
ATOM 685 O O . THR A 1 91 ? -6.424 -4.962 6.818 1.00 94.12 91 THR A O 1
ATOM 688 N N . ARG A 1 92 ? -8.470 -5.202 7.736 1.00 94.06 92 ARG A N 1
ATOM 689 C CA . ARG A 1 92 ? -8.348 -6.622 8.084 1.00 94.06 92 ARG A CA 1
ATOM 690 C C . ARG A 1 92 ? -9.281 -7.472 7.233 1.00 94.06 92 ARG A C 1
ATOM 692 O O . ARG A 1 92 ? -10.347 -7.006 6.843 1.00 94.06 92 ARG A O 1
ATOM 699 N N . GLY A 1 93 ? -8.857 -8.697 6.947 1.00 90.69 93 GLY A N 1
ATOM 700 C CA . GLY A 1 93 ? -9.683 -9.694 6.274 1.00 90.69 93 GLY A CA 1
ATOM 701 C C . GLY A 1 93 ? -10.633 -10.381 7.248 1.00 90.69 93 GLY A C 1
ATOM 702 O O . GLY A 1 93 ? -10.525 -10.207 8.464 1.00 90.69 93 GLY A O 1
ATOM 703 N N . ASP A 1 94 ? -11.524 -11.214 6.713 1.00 89.12 94 ASP A N 1
ATOM 704 C CA . ASP A 1 94 ? -12.476 -12.001 7.512 1.00 89.12 94 ASP A CA 1
ATOM 705 C C . ASP A 1 94 ? -11.776 -12.977 8.478 1.00 89.12 94 ASP A C 1
ATOM 707 O O . ASP A 1 94 ? -12.346 -13.382 9.488 1.00 89.12 94 ASP A O 1
ATOM 711 N N . ASP A 1 95 ? -10.518 -13.331 8.197 1.00 90.31 95 ASP A N 1
ATOM 712 C CA . ASP A 1 95 ? -9.659 -14.151 9.056 1.00 90.31 95 ASP A CA 1
ATOM 713 C C . ASP A 1 95 ? -8.933 -13.346 10.156 1.00 90.31 95 ASP A C 1
ATOM 715 O O . ASP A 1 95 ? -8.139 -13.902 10.916 1.00 90.31 95 ASP A O 1
ATOM 719 N N . GLY A 1 96 ? -9.185 -12.036 10.244 1.00 91.56 96 GLY A N 1
ATOM 720 C CA . GLY A 1 96 ? -8.594 -11.118 11.217 1.00 91.56 96 GLY A CA 1
ATOM 721 C C . GLY A 1 96 ? -7.172 -10.652 10.886 1.00 91.56 96 GLY A C 1
ATOM 722 O O . GLY A 1 96 ? -6.644 -9.769 11.578 1.00 91.56 96 GLY A O 1
ATOM 723 N N . LYS A 1 97 ? -6.545 -11.188 9.830 1.00 93.31 97 LYS A N 1
ATOM 724 C CA . LYS A 1 97 ? -5.196 -10.783 9.415 1.00 93.31 97 LYS A CA 1
ATOM 725 C C . LYS A 1 97 ? -5.212 -9.405 8.779 1.00 93.31 97 LYS A C 1
ATOM 727 O O . LYS A 1 97 ? -6.212 -8.985 8.196 1.00 93.31 97 LYS A O 1
ATOM 732 N N . VAL A 1 98 ? -4.093 -8.691 8.883 1.00 95.81 98 VAL A N 1
ATOM 733 C CA . VAL A 1 98 ? -3.948 -7.393 8.225 1.00 95.81 98 VAL A CA 1
ATOM 734 C C . VAL A 1 98 ? -3.779 -7.620 6.725 1.00 95.81 98 VAL A C 1
ATOM 736 O O . VAL A 1 98 ? -2.808 -8.230 6.286 1.00 95.81 98 VAL A O 1
ATOM 739 N N . LEU A 1 99 ? -4.729 -7.126 5.929 1.00 93.94 99 LEU A N 1
ATOM 740 C CA . LEU A 1 99 ? -4.632 -7.169 4.468 1.00 93.94 99 LEU A CA 1
ATOM 741 C C . LEU A 1 99 ? -3.736 -6.044 3.965 1.00 93.94 99 LEU A C 1
ATOM 743 O O . LEU A 1 99 ? -2.878 -6.254 3.105 1.00 93.94 99 LEU A O 1
ATOM 747 N N . ARG A 1 100 ? -3.972 -4.840 4.492 1.00 94.75 100 ARG A N 1
ATOM 748 C CA . ARG A 1 100 ? -3.290 -3.616 4.087 1.00 94.75 100 ARG A CA 1
ATOM 749 C C . ARG A 1 100 ? -3.389 -2.529 5.147 1.00 94.75 100 ARG A C 1
ATOM 751 O O . ARG A 1 100 ? -4.324 -2.512 5.949 1.00 94.75 100 ARG A O 1
ATOM 758 N N . VAL A 1 101 ? -2.450 -1.598 5.079 1.00 96.19 101 VAL A N 1
ATOM 759 C CA . VAL A 1 101 ? -2.495 -0.309 5.766 1.00 96.19 101 VAL A CA 1
ATOM 760 C C . VAL A 1 101 ? -2.522 0.771 4.692 1.00 96.19 101 VAL A C 1
ATOM 762 O O . VAL A 1 101 ? -1.660 0.765 3.815 1.00 96.19 101 VAL A O 1
ATOM 765 N N . VAL A 1 102 ? -3.519 1.655 4.731 1.00 94.50 102 VAL A N 1
ATOM 766 C CA . VAL A 1 102 ? -3.666 2.748 3.758 1.00 94.50 102 VAL A CA 1
ATOM 767 C C . VAL A 1 102 ? -3.004 4.026 4.263 1.00 94.50 102 VAL A C 1
ATOM 769 O O . VAL A 1 102 ? -2.880 4.244 5.468 1.00 94.50 102 VAL A O 1
ATOM 772 N N . SER A 1 103 ? -2.571 4.883 3.346 1.00 92.56 103 SER A N 1
ATOM 773 C CA . SER A 1 103 ? -1.925 6.139 3.697 1.00 92.56 103 SER A CA 1
ATOM 774 C C . SER A 1 103 ? -2.891 7.117 4.389 1.00 92.56 103 SER A C 1
ATOM 776 O O . SER A 1 103 ? -4.099 7.114 4.113 1.00 92.56 103 SER A O 1
ATOM 778 N N . PRO A 1 104 ? -2.382 8.005 5.268 1.00 90.31 104 PRO A N 1
ATOM 779 C CA . PRO A 1 104 ? -3.218 8.932 6.029 1.00 90.31 104 PRO A CA 1
ATOM 780 C C . PRO A 1 104 ? -4.073 9.863 5.170 1.00 90.31 104 PRO A C 1
ATOM 782 O O . PRO A 1 104 ? -5.176 10.210 5.584 1.00 90.31 104 PRO A O 1
ATOM 785 N N . GLN A 1 105 ? -3.612 10.249 3.972 1.00 83.12 105 GLN A N 1
ATOM 786 C CA . GLN A 1 105 ? -4.324 11.211 3.116 1.00 83.12 105 GLN A CA 1
ATOM 787 C C . GLN A 1 105 ? -5.761 10.769 2.807 1.00 83.12 105 GLN A C 1
ATOM 789 O O . GLN A 1 105 ? -6.662 11.595 2.713 1.00 83.12 105 GLN A O 1
ATOM 794 N N . ASN A 1 106 ? -5.977 9.457 2.699 1.00 70.50 106 ASN A N 1
ATOM 795 C CA . ASN A 1 106 ? -7.237 8.889 2.240 1.00 70.50 106 ASN A CA 1
ATOM 796 C C . ASN A 1 106 ? -8.296 8.785 3.347 1.00 70.50 106 ASN A C 1
ATOM 798 O O . ASN A 1 106 ? -9.486 8.734 3.049 1.00 70.50 106 ASN A O 1
ATOM 802 N N . ILE A 1 107 ? -7.882 8.741 4.618 1.00 76.06 107 ILE A N 1
ATOM 803 C CA . ILE A 1 107 ? -8.789 8.512 5.757 1.00 76.06 107 ILE A CA 1
ATOM 804 C C . ILE A 1 107 ? -8.703 9.627 6.794 1.00 76.06 107 ILE A C 1
ATOM 806 O O . ILE A 1 107 ? -9.724 10.009 7.357 1.00 76.06 107 ILE A O 1
ATOM 810 N N . MET A 1 108 ? -7.511 10.158 7.060 1.00 81.06 108 MET A N 1
ATOM 811 C CA . MET A 1 108 ? -7.285 11.121 8.136 1.00 81.06 108 MET A CA 1
ATOM 812 C C . MET A 1 108 ? -7.452 12.578 7.710 1.00 81.06 108 MET A C 1
ATOM 814 O O . MET A 1 108 ? -7.663 13.412 8.583 1.00 81.06 108 MET A O 1
ATOM 818 N N . ALA A 1 109 ? -7.410 12.908 6.413 1.00 74.56 109 ALA A N 1
ATOM 819 C CA . ALA A 1 109 ? -7.592 14.292 5.956 1.00 74.56 109 ALA A CA 1
ATOM 820 C C . ALA A 1 109 ? -8.850 14.975 6.556 1.00 74.56 109 ALA A C 1
ATOM 822 O O . ALA A 1 109 ? -8.720 16.075 7.087 1.00 74.56 109 ALA A O 1
ATOM 823 N N . PRO A 1 110 ? -10.029 14.318 6.642 1.00 71.75 110 PRO A N 1
ATOM 824 C CA . PRO A 1 110 ? -11.222 14.908 7.264 1.00 71.75 110 PRO A CA 1
ATOM 825 C C . PRO A 1 110 ? -11.154 15.131 8.786 1.00 71.75 110 PRO A C 1
ATOM 827 O O . PRO A 1 110 ? -12.099 15.685 9.353 1.00 71.75 110 PRO A O 1
ATOM 830 N N . TYR A 1 111 ? -10.113 14.640 9.465 1.00 69.75 111 TYR A N 1
ATOM 831 C CA . TYR A 1 111 ? -9.955 14.731 10.920 1.00 69.75 111 TYR A CA 1
ATOM 832 C C . TYR A 1 111 ? -9.097 15.920 11.363 1.00 69.75 111 TYR A C 1
ATOM 834 O O . TYR A 1 111 ? -9.216 16.329 12.512 1.00 69.75 111 TYR A O 1
ATOM 842 N N . PHE A 1 112 ? -8.273 16.483 10.475 1.00 64.81 112 PHE A N 1
ATOM 843 C CA . PHE A 1 112 ? -7.414 17.632 10.788 1.00 64.81 112 PHE A CA 1
ATOM 844 C C . PHE A 1 112 ? -8.046 18.990 10.440 1.00 64.81 112 PHE A C 1
ATOM 846 O O . PHE A 1 112 ? -7.571 20.016 10.917 1.00 64.81 112 PHE A O 1
ATOM 853 N N . ASP A 1 113 ? -9.146 18.992 9.682 1.00 59.56 113 ASP A N 1
ATOM 854 C CA . ASP A 1 113 ? -9.928 20.192 9.345 1.00 59.56 113 ASP A CA 1
ATOM 855 C C . ASP A 1 113 ? -11.069 20.475 10.355 1.00 59.56 113 ASP A C 1
ATOM 857 O O . ASP A 1 113 ? -12.026 21.184 10.033 1.00 59.56 113 ASP A O 1
ATOM 861 N N . ARG A 1 114 ? -11.017 19.889 11.562 1.00 53.41 114 ARG A N 1
ATOM 862 C CA . ARG A 1 114 ? -12.048 20.015 12.611 1.00 53.41 114 ARG A CA 1
ATOM 863 C C . ARG A 1 114 ? -11.532 20.671 13.881 1.00 53.41 114 ARG A C 1
ATOM 865 O O . ARG A 1 114 ? -10.397 20.353 14.290 1.00 53.41 114 ARG A O 1
#

Radius of gyration: 16.71 Å; chains: 1; bounding box: 42×34×50 Å

Foldseek 3Di:
DPDDDDFPQLDPPTPCVQPADADKDWDDDPPDIDIGGDQQFKDFQDWDKDWDDDPHTDIGGTDDHCPFVVLLVVLVVVCVVPVAVSNSQFRAHPVRDTGIGTDCVVPPPVVVVD

Sequence (114 aa):
GPSLVEPAFATPTDPNYGRTWAFAEFTFNTEQLYSNISYVDLITALPIGITLEGDGTHVVAPHPEGAVDRIAADLTAQAAADGQPWDKLITRGDDGKVLRVVSPQNIMAPYFDR

pLDDT: mean 90.89, std 9.36, range [50.38, 98.62]